Protein AF-A0A1G1R4I8-F1 (afdb_monomer_lite)

Radius of gyration: 17.52 Å; chains: 1; bounding box: 38×34×47 Å

Foldseek 3Di:
DDPPPDDVPPVDDDDFDDDPQQVCLCPDPPCPVPVPVSVVVSVVRVVVSVCVVVVVVVVPPPCVVVPD

Secondary structure (DSSP, 8-state):
-------TTTTPPP-----HHHHHHHH--S--TT-HHHHHHHHHHHHHHHHHHHHHHHT---GGGG--

Structure (mmCIF, N/CA/C/O backbone):
data_AF-A0A1G1R4I8-F1
#
_entry.id   AF-A0A1G1R4I8-F1
#
loop_
_atom_site.group_PDB
_atom_site.id
_atom_site.type_symbol
_atom_site.label_atom_id
_atom_site.label_alt_id
_atom_site.label_comp_id
_atom_site.label_asym_id
_atom_site.label_entity_id
_atom_site.label_seq_id
_atom_site.pdbx_PDB_ins_code
_atom_site.Cartn_x
_atom_site.Cartn_y
_atom_site.Cartn_z
_atom_site.occupancy
_atom_site.B_iso_or_equiv
_atom_site.auth_seq_id
_atom_site.auth_comp_id
_atom_site.auth_asym_id
_atom_site.auth_atom_id
_atom_site.pdbx_PDB_model_num
ATOM 1 N N . MET A 1 1 ? -4.380 -28.457 16.863 1.00 34.25 1 MET A N 1
ATOM 2 C CA . MET A 1 1 ? -5.368 -27.405 17.175 1.00 34.25 1 MET A CA 1
ATOM 3 C C . MET A 1 1 ? -5.032 -26.230 16.281 1.00 34.25 1 MET A C 1
ATOM 5 O O . MET A 1 1 ? -3.986 -25.629 16.476 1.00 34.25 1 MET A O 1
ATOM 9 N N . ASP A 1 2 ? -5.837 -26.001 15.248 1.00 46.81 2 ASP A N 1
ATOM 10 C CA . ASP A 1 2 ? -5.638 -24.905 14.299 1.00 46.81 2 ASP A CA 1
ATOM 11 C C . ASP A 1 2 ? -6.140 -23.618 14.960 1.00 46.81 2 ASP A C 1
ATOM 13 O O . ASP A 1 2 ? -7.340 -23.459 15.200 1.00 46.81 2 ASP A O 1
ATOM 17 N N . VAL A 1 3 ? -5.226 -22.738 15.366 1.00 55.50 3 VAL A N 1
ATOM 18 C CA . VAL A 1 3 ? -5.600 -21.441 15.930 1.00 55.50 3 VAL A CA 1
ATOM 19 C C . VAL A 1 3 ? -6.026 -20.577 14.748 1.00 55.50 3 VAL A C 1
ATOM 21 O O . VAL A 1 3 ? -5.191 -19.946 14.108 1.00 55.50 3 VAL A O 1
ATOM 24 N N . GLN A 1 4 ? -7.319 -20.598 14.411 1.00 58.47 4 GLN A N 1
ATOM 25 C CA . GLN A 1 4 ? -7.888 -19.691 13.415 1.00 58.47 4 GLN A CA 1
ATOM 26 C C . GLN A 1 4 ? -7.612 -18.254 13.864 1.00 58.47 4 GLN A C 1
ATOM 28 O O . GLN A 1 4 ? -8.297 -17.717 14.736 1.00 58.47 4 GLN A O 1
ATOM 33 N N . PHE A 1 5 ? -6.589 -17.638 13.274 1.00 57.97 5 PHE A N 1
ATOM 34 C CA . PHE A 1 5 ? -6.288 -16.228 13.454 1.00 57.97 5 PHE A CA 1
ATOM 35 C C . PHE A 1 5 ? -7.397 -15.425 12.772 1.00 57.97 5 PHE A C 1
ATOM 37 O O . PHE A 1 5 ? -7.378 -15.186 11.565 1.00 57.97 5 PHE A O 1
ATOM 44 N N . ARG A 1 6 ? -8.432 -15.086 13.542 1.00 60.94 6 ARG A N 1
ATOM 45 C CA . ARG A 1 6 ? -9.541 -14.257 13.075 1.00 60.94 6 ARG A CA 1
ATOM 46 C C . ARG A 1 6 ? -9.072 -12.813 13.085 1.00 60.94 6 ARG A C 1
ATOM 48 O O . ARG A 1 6 ? -8.984 -12.199 14.144 1.00 60.94 6 ARG A O 1
ATOM 55 N N . ILE A 1 7 ? -8.748 -12.293 11.906 1.00 66.44 7 ILE A N 1
ATOM 56 C CA . ILE A 1 7 ? -8.473 -10.868 11.732 1.00 66.44 7 ILE A CA 1
ATOM 57 C C . ILE A 1 7 ? -9.794 -10.125 11.989 1.00 66.44 7 ILE A C 1
ATOM 59 O O . ILE A 1 7 ? -10.771 -10.392 11.278 1.00 66.44 7 ILE A O 1
ATOM 63 N N . PRO A 1 8 ? -9.869 -9.235 12.997 1.00 65.81 8 PRO A N 1
ATOM 64 C CA . PRO A 1 8 ? -11.040 -8.388 13.177 1.00 65.81 8 PRO A CA 1
ATOM 65 C C . PRO A 1 8 ? -11.243 -7.558 11.905 1.00 65.81 8 PRO A C 1
ATOM 67 O O . PRO A 1 8 ? -10.281 -7.019 11.360 1.00 65.81 8 PRO A O 1
ATOM 70 N N . ASP A 1 9 ? -12.482 -7.515 11.406 1.00 67.00 9 ASP A N 1
ATOM 71 C CA . ASP A 1 9 ? -12.834 -6.907 10.116 1.00 67.00 9 ASP A CA 1
ATOM 72 C C . ASP A 1 9 ? -12.152 -7.528 8.876 1.00 67.00 9 ASP A C 1
ATOM 74 O O . ASP A 1 9 ? -11.944 -6.849 7.873 1.00 67.00 9 ASP A O 1
ATOM 78 N N . GLY A 1 10 ? -11.834 -8.827 8.893 1.00 68.69 10 GLY A N 1
ATOM 79 C CA . GLY A 1 10 ? -11.152 -9.507 7.778 1.00 68.69 10 GLY A CA 1
ATOM 80 C C . GLY A 1 10 ? -11.846 -9.426 6.405 1.00 68.69 10 GLY A C 1
ATOM 81 O O . GLY A 1 10 ? -11.197 -9.653 5.388 1.00 68.69 10 GLY A O 1
ATOM 82 N N . GLU A 1 11 ? -13.134 -9.074 6.354 1.00 78.56 11 GLU A N 1
ATOM 83 C CA . GLU A 1 11 ? -13.891 -8.862 5.110 1.00 78.56 11 GLU A CA 1
ATOM 84 C C . GLU A 1 11 ? -13.967 -7.385 4.671 1.00 78.56 11 GLU A C 1
ATOM 86 O O . GLU A 1 11 ? -14.482 -7.082 3.588 1.00 78.56 11 GLU A O 1
ATOM 91 N N . LYS A 1 12 ? -13.459 -6.437 5.477 1.00 79.12 12 LYS A N 1
ATOM 92 C CA . LYS A 1 12 ? -13.422 -5.021 5.091 1.00 79.12 12 LYS A CA 1
ATOM 93 C C . LYS A 1 12 ? -12.450 -4.814 3.937 1.00 79.12 12 LYS A C 1
ATOM 95 O O . LYS A 1 12 ? -11.311 -5.276 3.938 1.00 79.12 12 LYS A O 1
ATOM 100 N N . LYS A 1 13 ? -12.902 -4.034 2.957 1.00 79.88 13 LYS A N 1
ATOM 101 C CA . LYS A 1 13 ? -12.078 -3.591 1.833 1.00 79.88 13 LYS A CA 1
ATOM 102 C C . LYS A 1 13 ? -11.355 -2.307 2.209 1.00 79.88 13 LYS A C 1
ATOM 104 O O . LY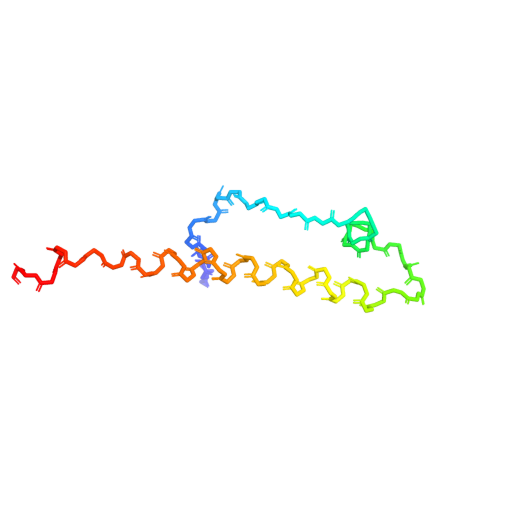S A 1 13 ? -11.987 -1.354 2.659 1.00 79.88 13 LYS A O 1
ATOM 109 N N . ILE A 1 14 ? -10.051 -2.277 1.965 1.00 80.56 14 ILE A N 1
ATOM 110 C CA . ILE A 1 14 ? -9.242 -1.063 2.051 1.00 80.56 14 ILE A CA 1
ATOM 111 C C . ILE A 1 14 ? -8.989 -0.531 0.641 1.00 80.56 14 ILE A C 1
ATOM 113 O O . ILE A 1 14 ? -8.671 -1.291 -0.273 1.00 80.56 14 ILE A O 1
ATOM 117 N N . PHE A 1 15 ? -9.134 0.780 0.471 1.00 84.81 15 PHE A N 1
ATOM 118 C CA . PHE A 1 15 ? -8.807 1.479 -0.767 1.00 84.81 15 PHE A CA 1
ATOM 119 C C . PHE A 1 15 ? -7.592 2.360 -0.508 1.00 84.81 15 PHE A C 1
ATOM 121 O O . PHE A 1 15 ? -7.570 3.116 0.461 1.00 84.81 15 PHE A O 1
ATOM 128 N N . ILE A 1 16 ? -6.566 2.223 -1.345 1.00 85.81 16 ILE A N 1
ATOM 129 C CA . ILE A 1 16 ? -5.295 2.930 -1.193 1.00 85.81 16 ILE A CA 1
ATOM 130 C C . ILE A 1 16 ? -4.904 3.486 -2.554 1.00 85.81 16 ILE A C 1
ATOM 132 O O . ILE A 1 16 ? -4.922 2.769 -3.554 1.00 85.81 16 ILE A O 1
ATOM 136 N N . GLU A 1 17 ? -4.524 4.757 -2.582 1.00 89.25 17 GLU A N 1
ATOM 137 C CA . GLU A 1 17 ? -3.993 5.391 -3.780 1.00 89.25 17 GLU A CA 1
ATOM 138 C C . GLU A 1 17 ? -2.532 4.977 -3.985 1.00 89.25 17 GLU A C 1
ATOM 140 O O . GLU A 1 17 ? -1.648 5.273 -3.175 1.00 89.25 17 GLU A O 1
ATOM 145 N N . LEU A 1 18 ? -2.280 4.279 -5.089 1.00 87.06 18 LEU A N 1
ATOM 146 C CA . LEU A 1 18 ? -0.954 3.857 -5.520 1.00 87.06 18 LEU A CA 1
ATOM 147 C C . LEU A 1 18 ? -0.689 4.389 -6.923 1.00 87.06 18 LEU A C 1
ATOM 149 O O . LEU A 1 18 ? -1.585 4.459 -7.764 1.00 87.06 18 LEU A O 1
ATOM 153 N N . THR A 1 19 ? 0.563 4.730 -7.202 1.00 88.06 19 THR A N 1
ATOM 154 C CA . THR A 1 19 ? 0.972 5.019 -8.578 1.00 88.06 19 THR A CA 1
ATOM 155 C C . THR A 1 19 ? 1.006 3.732 -9.402 1.00 88.06 19 THR A C 1
ATOM 157 O O . THR A 1 19 ? 1.223 2.645 -8.867 1.00 88.06 19 THR A O 1
ATOM 160 N N . VAL A 1 20 ? 0.874 3.842 -10.728 1.00 85.12 20 VAL A N 1
ATOM 161 C CA . VAL A 1 20 ? 0.961 2.680 -11.637 1.00 85.12 20 VAL A CA 1
ATOM 162 C C . VAL A 1 20 ? 2.265 1.899 -11.427 1.00 85.12 20 VAL A C 1
ATOM 164 O O . VAL A 1 20 ? 2.258 0.674 -11.428 1.00 85.12 20 VAL A O 1
ATOM 167 N N . LYS A 1 21 ? 3.379 2.598 -11.166 1.00 84.06 21 LYS A N 1
ATOM 168 C CA . LYS A 1 21 ? 4.678 1.971 -10.875 1.00 84.06 21 LYS A CA 1
ATOM 169 C C . LYS A 1 21 ? 4.639 1.141 -9.590 1.00 84.06 21 LYS A C 1
ATOM 171 O O . LYS A 1 21 ? 5.190 0.049 -9.563 1.00 84.06 21 LYS A O 1
ATOM 176 N N . GLU A 1 22 ? 3.999 1.661 -8.543 1.00 84.12 22 GLU A N 1
ATOM 177 C CA . GLU A 1 22 ? 3.872 0.983 -7.247 1.00 84.12 22 GLU A CA 1
ATOM 178 C C . GLU A 1 22 ? 2.944 -0.222 -7.336 1.00 84.12 22 GLU A C 1
ATOM 180 O O . GLU A 1 22 ? 3.288 -1.283 -6.829 1.00 84.12 22 GLU A O 1
ATOM 185 N N . ALA A 1 23 ? 1.814 -0.084 -8.032 1.00 84.56 23 ALA A N 1
ATOM 186 C CA . ALA A 1 23 ? 0.907 -1.195 -8.282 1.00 84.56 23 ALA A CA 1
ATOM 187 C C . ALA A 1 23 ? 1.611 -2.318 -9.059 1.00 84.56 23 ALA A C 1
ATOM 189 O O . ALA A 1 23 ? 1.572 -3.466 -8.635 1.00 84.56 23 ALA A O 1
ATOM 190 N N . LEU A 1 24 ? 2.335 -1.993 -10.135 1.00 82.38 24 LEU A N 1
ATOM 191 C CA . LEU A 1 24 ? 3.094 -2.982 -10.910 1.00 82.38 24 LEU A CA 1
ATOM 192 C C . LEU A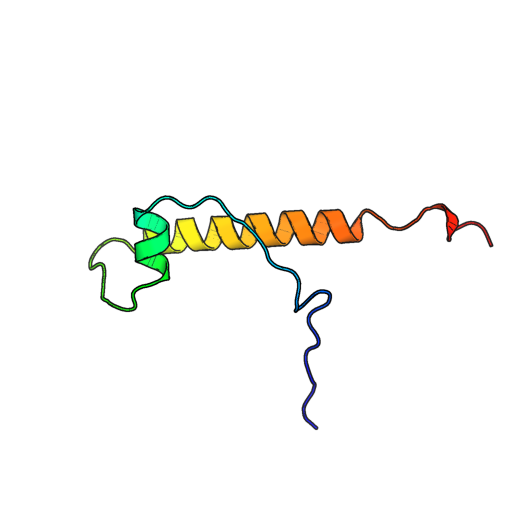 1 24 ? 4.204 -3.650 -10.088 1.00 82.38 24 LEU A C 1
ATOM 194 O O . LEU A 1 24 ? 4.381 -4.861 -10.180 1.00 82.38 24 LEU A O 1
ATOM 198 N N . ALA A 1 25 ? 4.909 -2.886 -9.250 1.00 82.31 25 ALA A N 1
ATOM 199 C CA . ALA A 1 25 ? 5.944 -3.419 -8.364 1.00 82.31 25 ALA A CA 1
ATOM 200 C C . ALA A 1 25 ? 5.397 -4.350 -7.265 1.00 82.31 25 ALA A C 1
ATOM 202 O O . ALA A 1 25 ? 6.164 -5.116 -6.686 1.00 82.31 25 ALA A O 1
ATOM 203 N N . LEU A 1 26 ? 4.100 -4.266 -6.949 1.00 82.25 26 LEU A N 1
ATOM 204 C CA . LEU A 1 26 ? 3.427 -5.153 -5.999 1.00 82.25 26 LEU A CA 1
ATOM 205 C C . LEU A 1 26 ? 2.745 -6.348 -6.676 1.00 82.25 26 LEU A C 1
ATOM 207 O O . LEU A 1 26 ? 2.693 -7.417 -6.073 1.00 82.25 26 LEU A O 1
ATOM 211 N N . SER A 1 27 ? 2.206 -6.160 -7.883 1.00 76.00 27 SER A N 1
ATOM 212 C CA . SER A 1 27 ? 1.431 -7.176 -8.605 1.00 76.00 27 SER A CA 1
ATOM 213 C C . SER A 1 27 ? 2.299 -8.239 -9.264 1.00 76.00 27 SER A C 1
ATOM 215 O O . SER A 1 27 ? 1.936 -9.412 -9.272 1.00 76.00 27 SER A O 1
ATOM 217 N N . GLU A 1 28 ? 3.435 -7.846 -9.831 1.00 62.66 28 GLU A N 1
ATOM 218 C CA . GLU A 1 28 ? 4.236 -8.755 -10.639 1.00 62.66 28 GLU A CA 1
ATOM 219 C C . GLU A 1 28 ? 5.371 -9.364 -9.808 1.00 62.66 28 GLU A C 1
ATOM 221 O O . GLU A 1 28 ? 6.247 -8.667 -9.298 1.00 62.66 28 GLU A O 1
ATOM 226 N N . GLY A 1 29 ? 5.412 -10.699 -9.746 1.00 55.19 29 GLY A N 1
ATOM 227 C CA . GLY A 1 29 ? 6.612 -11.457 -9.363 1.00 55.19 29 GLY A CA 1
ATOM 228 C C . GLY A 1 29 ? 7.727 -11.389 -10.419 1.00 55.19 29 GLY A C 1
ATOM 229 O O . GLY A 1 29 ? 8.793 -11.982 -10.248 1.00 55.19 29 GLY A O 1
ATOM 230 N N . ILE A 1 30 ? 7.489 -10.677 -11.524 1.00 53.53 30 ILE A N 1
ATOM 231 C CA . ILE A 1 30 ? 8.449 -10.463 -12.597 1.00 53.53 30 ILE A CA 1
ATOM 232 C C . ILE A 1 30 ? 9.409 -9.376 -12.136 1.00 53.53 30 ILE A C 1
ATOM 234 O O . ILE A 1 30 ? 9.082 -8.192 -12.144 1.00 53.53 30 ILE A O 1
ATOM 238 N N . HIS A 1 31 ? 10.582 -9.828 -11.693 1.00 56.41 31 HIS A N 1
ATOM 239 C CA . HIS A 1 31 ? 11.800 -9.059 -11.461 1.00 56.41 31 HIS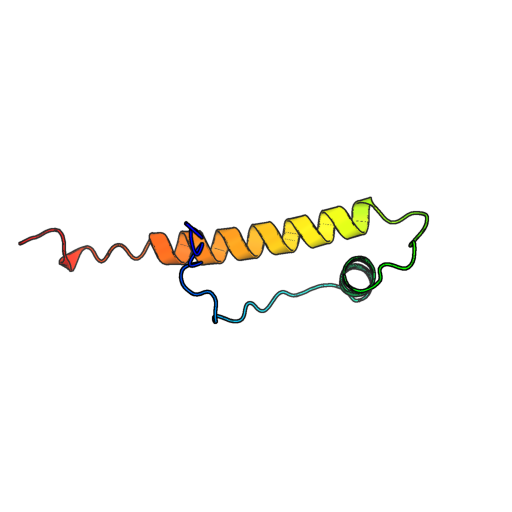 A CA 1
ATOM 240 C C . HIS A 1 31 ? 11.772 -7.683 -12.147 1.00 56.41 31 HIS A C 1
ATOM 242 O O . HIS A 1 31 ? 12.179 -7.557 -13.299 1.00 56.41 31 HIS A O 1
ATOM 248 N N . PHE A 1 32 ? 11.352 -6.636 -11.432 1.00 60.06 32 PHE A N 1
ATOM 249 C CA . PHE A 1 32 ? 11.842 -5.298 -11.723 1.00 60.06 32 PHE A CA 1
ATOM 250 C C . PHE A 1 32 ? 13.286 -5.301 -11.227 1.00 60.06 32 PHE A C 1
ATOM 252 O O . PHE A 1 32 ? 13.485 -5.206 -10.012 1.00 60.06 32 PHE A O 1
ATOM 259 N N . PRO A 1 33 ? 14.303 -5.421 -12.101 1.00 56.84 33 PRO A N 1
ATOM 260 C CA . PRO A 1 33 ? 15.661 -5.738 -11.662 1.00 56.84 33 PRO A CA 1
ATOM 261 C C . PRO A 1 33 ? 16.297 -4.634 -10.802 1.00 56.84 33 PRO A C 1
ATOM 263 O O . PRO A 1 33 ? 17.393 -4.822 -10.294 1.00 56.84 33 PRO A O 1
ATOM 266 N N . HIS A 1 34 ? 15.617 -3.497 -10.607 1.00 58.81 34 HIS A N 1
ATOM 267 C CA . HIS A 1 34 ? 16.156 -2.324 -9.924 1.00 58.81 34 HIS A CA 1
ATOM 268 C C . HIS A 1 34 ? 15.189 -1.587 -8.981 1.00 58.81 34 HIS A C 1
ATOM 270 O O . HIS A 1 34 ? 15.568 -0.553 -8.447 1.00 58.81 34 HIS A O 1
ATOM 276 N N . ASN A 1 35 ? 13.971 -2.083 -8.717 1.00 69.00 35 ASN A N 1
ATOM 277 C CA . ASN A 1 35 ? 12.963 -1.286 -7.988 1.00 69.00 35 ASN A CA 1
ATOM 278 C C . ASN A 1 35 ? 12.544 -1.860 -6.624 1.00 69.00 35 ASN A C 1
ATOM 280 O O . ASN A 1 35 ? 11.398 -1.693 -6.200 1.00 69.00 35 ASN A O 1
ATOM 284 N N . HIS A 1 36 ? 13.474 -2.480 -5.891 1.00 72.62 36 HIS A N 1
ATOM 285 C CA . HIS A 1 36 ? 13.218 -2.923 -4.514 1.00 72.62 36 HIS A CA 1
ATOM 286 C C . HIS A 1 36 ? 12.769 -1.762 -3.607 1.00 72.62 36 HIS A C 1
ATOM 288 O O . HIS A 1 36 ? 11.874 -1.920 -2.777 1.00 72.62 36 HIS A O 1
ATOM 294 N N . GLU A 1 37 ? 13.334 -0.568 -3.802 1.00 80.75 37 GLU A N 1
ATOM 295 C CA . GLU A 1 37 ? 12.929 0.636 -3.068 1.00 80.75 37 GLU A CA 1
ATOM 296 C C . GLU A 1 37 ? 11.479 1.033 -3.346 1.00 80.75 37 GLU A C 1
ATOM 298 O O . GLU A 1 37 ? 10.758 1.427 -2.432 1.00 80.75 37 GLU A O 1
ATOM 303 N N . LEU A 1 38 ? 11.025 0.871 -4.589 1.00 83.38 38 LEU A N 1
ATOM 304 C CA . LEU A 1 38 ? 9.673 1.231 -4.998 1.00 83.38 38 LEU A CA 1
ATOM 305 C C . LEU A 1 38 ? 8.644 0.247 -4.430 1.00 83.38 38 LEU A C 1
ATOM 307 O O . LEU A 1 38 ? 7.616 0.670 -3.906 1.00 83.38 38 LEU A O 1
ATOM 311 N N . ALA A 1 39 ? 8.954 -1.053 -4.438 1.00 81.50 39 ALA A N 1
ATOM 312 C CA . ALA A 1 39 ? 8.133 -2.066 -3.779 1.00 81.50 39 ALA A CA 1
ATOM 313 C C . ALA A 1 39 ? 8.097 -1.868 -2.252 1.00 81.50 39 ALA A C 1
ATOM 315 O O . ALA A 1 39 ? 7.034 -1.940 -1.637 1.00 81.50 39 ALA A O 1
ATOM 316 N N . SER A 1 40 ? 9.243 -1.570 -1.629 1.00 84.00 40 SER A N 1
ATOM 317 C CA . SER A 1 40 ? 9.335 -1.268 -0.195 1.00 84.00 40 SER A CA 1
ATOM 318 C C . SER A 1 40 ? 8.534 -0.016 0.175 1.00 84.00 40 SER A C 1
ATOM 320 O O . SER A 1 40 ? 7.778 -0.027 1.147 1.00 84.00 40 SER A O 1
ATOM 322 N N . GLY A 1 41 ? 8.620 1.042 -0.635 1.00 85.56 41 GLY A N 1
ATOM 323 C CA . GLY A 1 41 ? 7.813 2.252 -0.485 1.00 85.56 41 GLY A CA 1
ATOM 324 C C . GLY A 1 41 ? 6.314 1.972 -0.602 1.00 85.56 41 GLY A C 1
ATOM 325 O O . GLY A 1 41 ? 5.542 2.390 0.263 1.00 85.56 41 GLY A O 1
ATOM 326 N N . ALA A 1 42 ? 5.907 1.196 -1.608 1.00 85.94 42 ALA A N 1
ATOM 327 C CA . ALA A 1 42 ? 4.517 0.795 -1.799 1.00 85.94 42 ALA A CA 1
ATOM 328 C C . ALA A 1 42 ? 3.988 -0.038 -0.614 1.00 85.94 42 ALA A C 1
ATOM 330 O O . ALA A 1 42 ? 2.900 0.228 -0.104 1.00 85.94 42 ALA A O 1
ATOM 331 N N . ARG A 1 43 ? 4.789 -0.981 -0.095 1.00 87.12 43 ARG A N 1
ATOM 332 C CA . ARG A 1 43 ? 4.455 -1.748 1.119 1.00 87.12 43 ARG A CA 1
ATOM 333 C C . ARG A 1 43 ? 4.298 -0.845 2.336 1.00 87.12 43 ARG A C 1
ATOM 335 O O . ARG A 1 43 ? 3.307 -0.967 3.044 1.00 87.12 43 ARG A O 1
ATOM 342 N N . LYS A 1 44 ? 5.217 0.104 2.547 1.00 88.62 44 LYS A N 1
ATOM 343 C CA . LYS A 1 44 ? 5.120 1.078 3.647 1.00 88.62 44 LYS A CA 1
ATOM 344 C C . LYS A 1 44 ? 3.841 1.909 3.569 1.00 88.62 44 LYS A C 1
ATOM 346 O O . LYS A 1 44 ? 3.230 2.164 4.602 1.00 88.62 44 LYS A O 1
ATOM 351 N N . LYS A 1 45 ? 3.412 2.311 2.367 1.00 88.81 45 LYS A N 1
ATOM 352 C CA . LYS A 1 45 ? 2.129 3.010 2.181 1.00 88.81 45 LYS A CA 1
ATOM 353 C C . LYS A 1 45 ? 0.945 2.143 2.602 1.00 88.81 45 LYS A C 1
ATOM 355 O O . LYS A 1 45 ? 0.064 2.636 3.303 1.00 88.81 45 LYS A O 1
ATOM 360 N N . ILE A 1 46 ? 0.948 0.864 2.225 1.00 88.62 46 ILE A N 1
ATOM 361 C CA . ILE A 1 46 ? -0.095 -0.087 2.625 1.00 88.62 46 ILE A CA 1
ATOM 362 C C . ILE A 1 46 ? -0.128 -0.255 4.140 1.00 88.62 46 ILE A C 1
ATOM 364 O O . ILE A 1 46 ? -1.185 -0.084 4.740 1.00 88.62 46 ILE A O 1
ATOM 368 N N . THR A 1 47 ? 1.025 -0.508 4.763 1.00 87.56 47 THR A N 1
ATOM 369 C CA . THR A 1 47 ? 1.144 -0.633 6.220 1.00 87.56 47 THR A CA 1
ATOM 370 C C . THR A 1 47 ? 0.632 0.618 6.924 1.00 87.56 47 THR A C 1
ATOM 372 O O . THR A 1 47 ? -0.243 0.510 7.771 1.00 87.56 47 THR A O 1
ATOM 375 N N . LYS A 1 48 ? 1.069 1.810 6.503 1.00 87.19 48 LYS A N 1
ATOM 376 C CA . LYS A 1 48 ? 0.623 3.069 7.111 1.00 87.19 48 LYS A CA 1
ATOM 377 C C . LYS A 1 48 ? -0.889 3.283 6.979 1.00 87.19 48 LYS A C 1
ATOM 379 O O . LYS A 1 48 ? -1.521 3.784 7.905 1.00 87.19 48 LYS A O 1
ATOM 384 N N . SER A 1 49 ? -1.477 2.929 5.834 1.00 85.38 49 SER A N 1
ATOM 385 C CA . SER A 1 49 ? -2.928 3.034 5.631 1.00 85.38 49 SER A CA 1
ATOM 386 C C . SER A 1 49 ? -3.696 2.046 6.513 1.00 85.38 49 SER A C 1
ATOM 388 O O . SER A 1 49 ? -4.688 2.426 7.133 1.00 85.38 49 SER A O 1
ATOM 390 N N . LEU A 1 50 ? -3.208 0.807 6.623 1.00 82.81 50 LEU A N 1
ATOM 391 C CA . LEU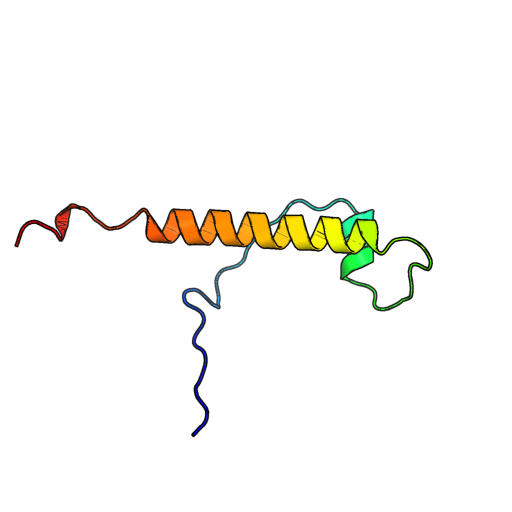 A 1 50 ? -3.753 -0.208 7.524 1.00 82.81 50 LEU A CA 1
ATOM 392 C C . LEU A 1 50 ? -3.685 0.249 8.981 1.00 82.81 50 LEU A C 1
ATOM 394 O O . LEU A 1 50 ? -4.705 0.231 9.661 1.00 82.81 50 LEU A O 1
ATOM 398 N N . GLU A 1 51 ? -2.520 0.713 9.438 1.00 82.12 51 GLU A N 1
ATOM 399 C CA . GLU A 1 51 ? -2.321 1.232 10.794 1.00 82.12 51 GLU A CA 1
ATOM 400 C C . GLU A 1 51 ? -3.260 2.402 11.079 1.00 82.12 51 GLU A C 1
ATOM 402 O O . GLU A 1 51 ? -3.943 2.401 12.096 1.00 82.12 51 GLU A O 1
ATOM 407 N N . SER A 1 52 ? -3.372 3.366 10.162 1.00 80.50 52 SER A N 1
ATOM 408 C CA . SER A 1 52 ? -4.282 4.500 10.334 1.00 80.50 52 SER A CA 1
ATOM 409 C C . SER A 1 52 ? -5.743 4.066 10.464 1.00 80.50 52 SER A C 1
ATOM 411 O O . SER A 1 52 ? -6.474 4.651 11.259 1.00 80.50 52 SER A O 1
ATOM 413 N N . GLN A 1 53 ? -6.188 3.068 9.695 1.00 74.19 53 GLN A N 1
ATOM 414 C CA . GLN A 1 53 ? -7.566 2.579 9.771 1.00 74.19 53 GLN A CA 1
ATOM 415 C C . GLN A 1 53 ? -7.816 1.723 11.015 1.00 74.19 53 GLN A C 1
ATOM 417 O O . GLN A 1 53 ? -8.893 1.801 11.602 1.00 74.19 53 GLN A O 1
ATOM 422 N N . TRP A 1 54 ? -6.829 0.937 11.444 1.00 70.69 54 TRP A N 1
ATOM 423 C CA . TRP A 1 54 ? -6.914 0.140 12.667 1.00 70.69 54 TRP A CA 1
ATOM 424 C C . TRP A 1 54 ? -6.869 0.996 13.934 1.00 70.69 54 TRP A C 1
ATOM 426 O O . TRP A 1 54 ? -7.689 0.793 14.825 1.00 70.69 54 TRP A O 1
ATOM 436 N N . VAL A 1 55 ? -5.973 1.984 14.010 1.00 64.62 55 VAL A N 1
ATOM 437 C CA . VAL A 1 55 ? -5.892 2.911 15.152 1.00 64.62 55 VAL A CA 1
ATOM 438 C C . VAL A 1 55 ? -7.169 3.745 15.254 1.00 64.62 55 VAL A C 1
ATOM 440 O O . VAL A 1 55 ? -7.774 3.794 16.322 1.00 64.62 55 VAL A O 1
ATOM 443 N N . ALA A 1 56 ? -7.674 4.283 14.138 1.00 59.84 56 ALA A N 1
ATOM 444 C CA . ALA A 1 56 ? -8.952 5.000 14.126 1.00 59.84 56 ALA A CA 1
ATOM 445 C C . ALA A 1 56 ? -10.151 4.118 14.532 1.00 59.84 56 ALA A C 1
ATOM 447 O O . ALA A 1 56 ? -11.168 4.628 15.005 1.00 59.84 56 ALA A O 1
ATOM 448 N N . HIS A 1 57 ? -10.059 2.797 14.345 1.00 56.59 57 HIS A N 1
ATOM 449 C CA . HIS A 1 57 ? -11.066 1.857 14.832 1.00 56.59 57 HIS A CA 1
ATOM 450 C C . HIS A 1 57 ? -10.969 1.647 16.349 1.00 56.59 57 HIS A C 1
ATOM 452 O O . HIS A 1 57 ? -12.000 1.573 17.013 1.00 56.59 57 HIS A O 1
ATOM 458 N N . GLN A 1 58 ? -9.754 1.609 16.905 1.00 54.00 58 GLN A N 1
ATOM 459 C CA . GLN A 1 58 ? -9.533 1.466 18.345 1.00 54.00 58 GLN A CA 1
ATOM 460 C C . GLN A 1 58 ? -9.830 2.741 19.140 1.00 54.00 58 GLN A C 1
ATOM 462 O O . GLN A 1 58 ? -10.233 2.629 20.287 1.00 54.00 58 GLN A O 1
ATOM 467 N N . GLU A 1 59 ? -9.696 3.939 18.563 1.00 52.97 59 GLU A N 1
ATOM 468 C CA . GLU A 1 59 ? -10.007 5.200 19.263 1.00 52.97 59 GLU A CA 1
ATOM 469 C C . GLU A 1 59 ? -11.512 5.462 19.442 1.00 52.97 59 GLU A C 1
ATOM 471 O O . GLU A 1 59 ? -11.901 6.337 20.214 1.00 52.97 59 GLU A O 1
ATOM 476 N N . LYS A 1 60 ? -12.388 4.663 18.817 1.00 50.69 60 LY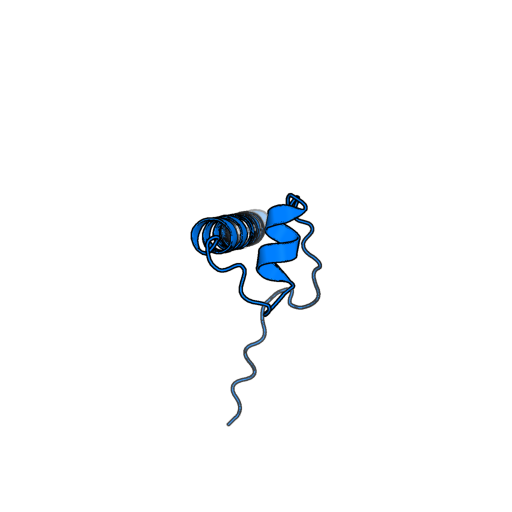S A N 1
ATOM 477 C CA . LYS A 1 60 ? -13.812 4.606 19.180 1.00 50.69 60 LYS A CA 1
ATOM 478 C C . LYS A 1 60 ? -14.035 3.647 20.352 1.00 50.69 60 LYS A C 1
ATOM 480 O O . LYS A 1 60 ? -14.894 2.771 20.282 1.00 50.69 60 LYS A O 1
ATOM 485 N N . ILE A 1 61 ? -13.271 3.797 21.434 1.00 54.69 61 ILE A N 1
ATOM 486 C CA . ILE A 1 61 ? -13.727 3.281 22.726 1.00 54.69 61 ILE A CA 1
ATOM 487 C C . ILE A 1 61 ? -14.878 4.195 23.121 1.00 54.69 61 ILE A C 1
ATOM 489 O O . ILE A 1 61 ? -14.683 5.362 23.453 1.00 54.69 61 ILE A O 1
ATOM 493 N N . ASP A 1 62 ? -16.090 3.680 22.971 1.00 52.31 62 ASP A N 1
ATOM 494 C CA . ASP A 1 62 ? -17.313 4.386 23.298 1.00 52.31 62 ASP A CA 1
ATOM 495 C C . ASP A 1 62 ? -17.292 4.765 24.789 1.00 52.31 62 ASP A C 1
ATOM 497 O O . ASP A 1 62 ? -17.477 3.930 25.679 1.00 52.31 62 ASP A O 1
ATOM 501 N N . TYR A 1 63 ? -17.014 6.040 25.076 1.00 56.75 63 TYR A N 1
ATOM 502 C CA . TYR A 1 63 ? -16.948 6.563 26.442 1.00 56.75 63 TYR A CA 1
ATOM 503 C C . TYR A 1 63 ? -18.272 6.376 27.206 1.00 56.75 63 TYR A C 1
ATOM 505 O O . TYR A 1 63 ? -18.277 6.487 28.431 1.00 56.75 63 TYR A O 1
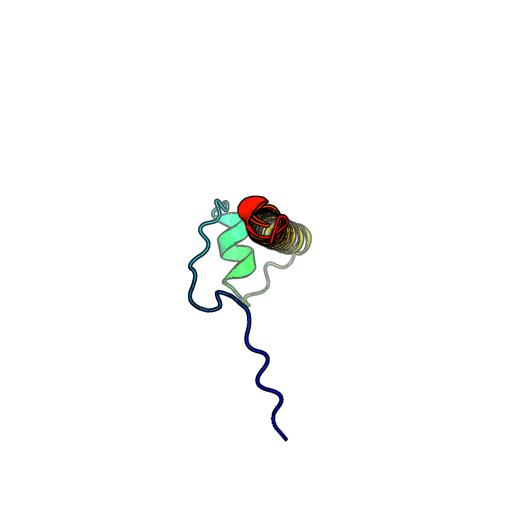ATOM 513 N N . ALA A 1 64 ? -19.384 6.045 26.530 1.00 58.06 64 ALA A N 1
ATOM 514 C CA . ALA A 1 64 ? -20.656 5.752 27.185 1.00 58.06 64 ALA A CA 1
ATOM 515 C C . ALA A 1 64 ? -20.677 4.381 27.886 1.00 58.06 64 ALA A C 1
ATOM 517 O O . ALA A 1 64 ? -21.550 4.144 28.717 1.00 58.06 64 ALA A O 1
ATOM 518 N N . THR A 1 65 ? -19.700 3.502 27.631 1.00 56.31 65 THR A N 1
ATOM 519 C CA . THR A 1 65 ? -19.542 2.244 28.390 1.00 56.31 65 THR A CA 1
ATOM 520 C C . THR A 1 65 ? -18.719 2.372 29.675 1.00 56.31 65 THR A C 1
ATOM 522 O O . THR A 1 65 ? -18.654 1.416 30.442 1.00 56.31 65 THR A O 1
ATOM 525 N N . LEU A 1 66 ? -18.128 3.540 29.961 1.00 60.28 66 LEU A N 1
ATOM 526 C CA . LEU A 1 66 ? -17.284 3.750 31.147 1.00 60.28 66 LEU A CA 1
ATOM 527 C C . LEU A 1 66 ? -18.050 4.273 32.384 1.00 60.28 66 LEU A C 1
ATOM 529 O O . LEU A 1 66 ? -17.420 4.654 33.366 1.00 60.28 66 LEU A O 1
ATOM 533 N N . ASN A 1 67 ? -19.388 4.312 32.344 1.00 54.75 67 ASN A N 1
ATOM 534 C CA . ASN A 1 67 ? -20.231 4.796 33.447 1.00 54.75 67 ASN A CA 1
ATOM 535 C C . ASN A 1 67 ? -21.432 3.874 33.748 1.00 54.75 67 ASN A C 1
ATOM 537 O O . ASN A 1 67 ? -22.559 4.350 33.900 1.00 54.75 67 ASN A O 1
ATOM 541 N N . MET A 1 68 ? -21.203 2.562 33.837 1.00 46.78 68 MET A N 1
ATOM 542 C CA . MET A 1 68 ? -22.114 1.662 34.560 1.00 46.78 68 MET A CA 1
ATOM 543 C C . MET A 1 68 ? -21.458 1.154 35.835 1.00 46.78 68 MET A C 1
ATOM 545 O O . MET A 1 68 ? -20.283 0.732 35.751 1.00 46.78 68 MET A O 1
#

Sequence (68 aa):
MDVQFRIPDGEKKIFIELTVKEALALSEGIHFPHNHELASGARKKITKSLESQWVAHQEKIDYATLNM

pLDDT: mean 70.95, std 14.11, range [34.25, 89.25]